Protein AF-A0A5M5BWA4-F1 (afdb_monomer_lite)

Organism: Bacteroides ovatus (NCBI:txid28116)

Sequence (54 aa):
KALGPAAVHDKQALVLVNLGGAKGSDILALSDAVRASVHEKFGIDIHPEVNLIN

Radius of gyration: 11.13 Å; chains: 1; bounding box: 28×19×30 Å

Foldseek 3Di:
DADPQKDQDPVHRLDIDGNPDDDPVRSVVVVVVVQVVCCVPPVDGDDDPDDDDD

InterPro domains:
  IPR003170 UDP-N-acetylenolpyruvoylglucosamine reductase [PTHR21071] (3-53)
  IPR011601 UDP-N-acetylenolpyruvoylglucosamine reductase, C-terminal [PF02873] (3-53)
  IPR036635 UDP-N-acetylenolpyruvoylglucosamine reductase, C-terminal domain superfamily [G3DSA:3.90.78.10] (1-54)
  IPR036635 UDP-N-acetylenolpyruvoylglucosamine reductase, C-terminal domain superfamily [SSF56194] (3-54)

Secondary structure (DSSP, 8-state):
-EETTEEE-TT-TT-EEE-SS--HHHHHHHHHHHHHHHHHHHS-----SSPP--

Structure (mmCIF, N/CA/C/O backbone):
data_AF-A0A5M5BWA4-F1
#
_entry.id   AF-A0A5M5BWA4-F1
#
loop_
_atom_site.group_PDB
_atom_site.id
_atom_site.type_symbol
_atom_site.label_atom_id
_atom_site.label_alt_id
_atom_site.label_comp_id
_atom_site.label_asym_id
_atom_site.label_entity_id
_atom_site.label_seq_id
_atom_site.pdbx_PDB_ins_code
_atom_site.Cartn_x
_atom_site.Cartn_y
_atom_site.Cartn_z
_atom_site.occupancy
_atom_site.B_iso_or_equiv
_atom_site.auth_seq_id
_atom_site.auth_comp_id
_atom_site.auth_asym_id
_atom_site.auth_atom_id
_atom_site.pdbx_PDB_model_num
ATOM 1 N N . LYS A 1 1 ? 5.303 -3.694 5.567 1.00 79.00 1 LYS A N 1
ATOM 2 C CA . LYS A 1 1 ? 4.580 -4.891 5.051 1.00 79.00 1 LYS A CA 1
ATOM 3 C C . LYS A 1 1 ? 4.888 -4.999 3.565 1.00 79.00 1 LYS A C 1
ATOM 5 O O . LYS A 1 1 ? 4.738 -3.987 2.894 1.00 79.00 1 LYS A O 1
ATOM 10 N N . ALA A 1 2 ? 5.372 -6.144 3.087 1.00 90.88 2 ALA A N 1
ATOM 11 C CA . ALA A 1 2 ? 5.726 -6.349 1.681 1.00 90.88 2 ALA A CA 1
ATOM 12 C C . ALA A 1 2 ? 4.754 -7.328 1.013 1.00 90.88 2 ALA A C 1
ATOM 14 O O . ALA A 1 2 ? 4.214 -8.212 1.681 1.00 90.88 2 ALA A O 1
ATOM 15 N N . LEU A 1 3 ? 4.545 -7.151 -0.286 1.00 94.38 3 LEU A N 1
ATOM 16 C CA . LEU A 1 3 ? 3.805 -8.045 -1.164 1.00 94.38 3 LEU A CA 1
ATOM 17 C C . LEU A 1 3 ? 4.604 -8.168 -2.469 1.00 94.38 3 LEU A C 1
ATOM 19 O O . LEU A 1 3 ? 4.588 -7.270 -3.308 1.00 94.38 3 L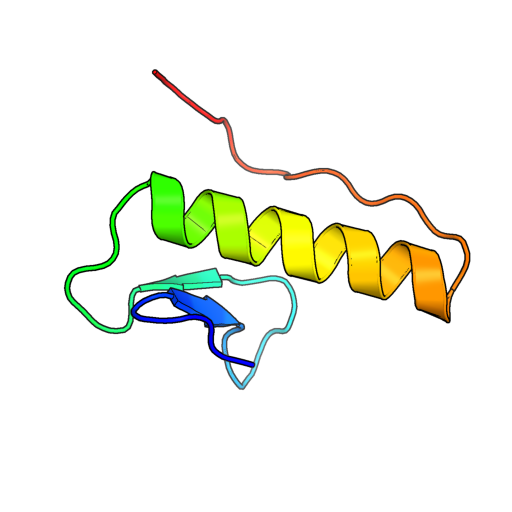EU A O 1
ATOM 23 N N . GLY A 1 4 ? 5.355 -9.263 -2.605 1.00 95.00 4 GLY A N 1
ATOM 24 C CA . GLY A 1 4 ? 6.286 -9.431 -3.721 1.00 95.00 4 GLY A CA 1
ATOM 25 C C . GLY A 1 4 ? 7.310 -8.282 -3.785 1.00 95.00 4 GLY A C 1
ATOM 26 O O . GLY A 1 4 ? 7.903 -7.955 -2.754 1.00 95.00 4 GLY A O 1
ATOM 27 N N . PRO A 1 5 ? 7.528 -7.659 -4.959 1.00 97.06 5 PRO A N 1
ATOM 28 C CA . PRO A 1 5 ? 8.496 -6.572 -5.125 1.00 97.06 5 PRO A CA 1
ATOM 29 C C . PRO A 1 5 ? 7.994 -5.200 -4.630 1.00 97.06 5 PRO A C 1
ATOM 31 O O . PRO A 1 5 ? 8.728 -4.217 -4.717 1.00 97.06 5 PRO A O 1
ATOM 34 N N . ALA A 1 6 ? 6.766 -5.098 -4.115 1.00 97.94 6 ALA A N 1
ATOM 35 C CA . ALA A 1 6 ? 6.208 -3.870 -3.553 1.00 97.94 6 ALA A CA 1
ATOM 36 C C . ALA A 1 6 ? 6.169 -3.927 -2.017 1.00 97.94 6 ALA A C 1
ATOM 38 O O . ALA A 1 6 ? 5.924 -4.980 -1.424 1.00 97.94 6 ALA A O 1
ATOM 39 N N . ALA A 1 7 ? 6.349 -2.792 -1.342 1.00 97.31 7 ALA A N 1
ATOM 40 C CA . ALA A 1 7 ? 6.207 -2.716 0.111 1.00 97.31 7 ALA A CA 1
ATOM 41 C C . ALA A 1 7 ? 5.669 -1.373 0.603 1.00 97.31 7 ALA A C 1
ATOM 43 O O . ALA A 1 7 ? 5.690 -0.377 -0.101 1.00 97.31 7 ALA A O 1
ATOM 44 N N . VAL A 1 8 ? 5.179 -1.352 1.838 1.00 96.19 8 VAL A N 1
ATOM 45 C CA . VAL A 1 8 ? 4.919 -0.115 2.583 1.00 96.19 8 VAL A CA 1
ATOM 46 C C . VAL A 1 8 ? 6.243 0.387 3.162 1.00 96.19 8 VAL A C 1
ATOM 48 O O . VAL A 1 8 ? 6.956 -0.409 3.782 1.00 96.19 8 VAL A O 1
ATOM 51 N N . HIS A 1 9 ? 6.547 1.674 2.981 1.00 96.00 9 HIS A N 1
ATOM 52 C CA . HIS A 1 9 ? 7.743 2.326 3.514 1.00 96.00 9 HIS A CA 1
ATOM 53 C C . HIS A 1 9 ? 7.815 2.171 5.041 1.00 96.00 9 HIS A C 1
ATOM 55 O O . HIS A 1 9 ? 6.820 2.321 5.752 1.00 96.00 9 HIS A O 1
ATOM 61 N N . ASP A 1 10 ? 9.007 1.891 5.559 1.00 89.06 10 ASP A N 1
ATOM 62 C CA . ASP A 1 10 ? 9.254 1.586 6.973 1.00 89.06 10 ASP A CA 1
ATOM 63 C C . ASP A 1 10 ? 8.964 2.774 7.905 1.00 89.06 10 ASP A C 1
ATOM 65 O O . ASP A 1 10 ? 8.441 2.593 9.002 1.00 89.06 10 ASP A O 1
ATOM 69 N N . LYS A 1 11 ? 9.255 3.994 7.448 1.00 90.50 11 LYS A N 1
ATOM 70 C CA . LYS A 1 11 ? 9.065 5.238 8.215 1.00 90.50 11 LYS A CA 1
ATOM 71 C C . LYS A 1 11 ? 7.773 5.995 7.902 1.00 90.50 11 LYS A C 1
ATOM 73 O O . LYS A 1 11 ? 7.496 6.990 8.562 1.00 90.50 11 LYS A O 1
ATOM 78 N N . GLN A 1 12 ? 6.992 5.565 6.905 1.00 91.56 12 GLN A N 1
ATOM 79 C CA . GLN A 1 12 ? 5.768 6.269 6.506 1.00 91.56 12 GLN A CA 1
ATOM 80 C C . GLN A 1 12 ? 4.745 5.304 5.902 1.00 91.56 12 GLN A C 1
ATOM 82 O O . GLN A 1 12 ? 4.831 4.924 4.739 1.00 91.56 12 GLN A O 1
ATOM 87 N N . ALA A 1 13 ? 3.731 4.943 6.689 1.00 88.50 13 ALA A N 1
ATOM 88 C CA . ALA A 1 13 ? 2.778 3.889 6.335 1.00 88.50 13 ALA A CA 1
ATOM 89 C C . ALA A 1 13 ? 1.918 4.174 5.084 1.00 88.50 13 ALA A C 1
ATOM 91 O O . ALA A 1 13 ? 1.362 3.243 4.509 1.00 88.50 13 ALA A O 1
ATOM 92 N N . LEU A 1 14 ? 1.808 5.440 4.666 1.00 92.31 14 LEU A N 1
ATOM 93 C CA . LEU A 1 14 ? 1.042 5.852 3.481 1.00 92.31 14 LEU A CA 1
ATOM 94 C C . LEU A 1 14 ? 1.859 5.822 2.180 1.00 92.31 14 LEU A C 1
ATOM 96 O O . LEU A 1 14 ? 1.308 6.056 1.110 1.00 92.31 14 LEU A O 1
ATOM 100 N N . VAL A 1 15 ? 3.161 5.536 2.252 1.00 96.00 15 VAL A N 1
ATOM 101 C CA . VAL A 1 15 ? 4.034 5.481 1.075 1.00 96.00 15 VAL A CA 1
ATOM 102 C C . VAL A 1 15 ? 4.243 4.029 0.674 1.00 96.00 15 VAL A C 1
ATOM 104 O O . VAL A 1 15 ? 4.716 3.216 1.469 1.00 96.00 15 VAL A O 1
ATOM 107 N N . LEU A 1 16 ? 3.918 3.712 -0.578 1.00 96.75 16 LEU A N 1
ATOM 108 C CA . LEU 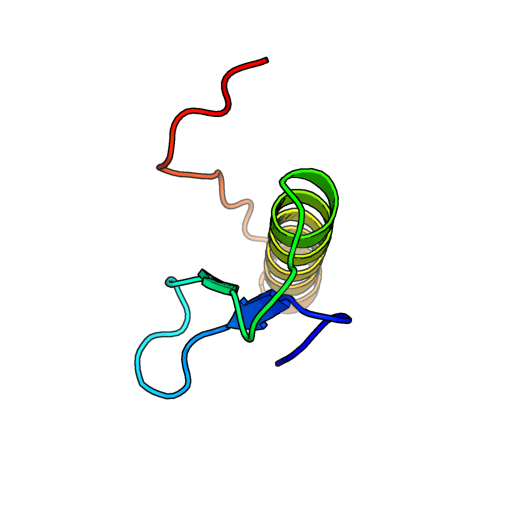A 1 16 ? 4.262 2.435 -1.195 1.00 96.75 16 LEU A CA 1
ATOM 109 C C . LEU A 1 16 ? 5.581 2.585 -1.959 1.00 96.75 16 LEU A C 1
ATOM 111 O O . LEU A 1 16 ? 5.785 3.563 -2.674 1.00 96.75 16 LEU A O 1
ATOM 115 N N . VAL A 1 17 ? 6.476 1.614 -1.808 1.00 97.31 17 VAL A N 1
ATOM 116 C CA . VAL A 1 17 ? 7.802 1.585 -2.423 1.00 97.31 17 VAL A CA 1
ATOM 117 C C . VAL A 1 17 ? 7.963 0.376 -3.331 1.00 97.31 17 VAL A C 1
ATOM 119 O O . VAL A 1 17 ? 7.474 -0.719 -3.046 1.00 97.31 17 VAL A O 1
ATOM 122 N N . ASN A 1 18 ? 8.703 0.583 -4.415 1.00 97.56 18 ASN A N 1
ATOM 123 C CA . ASN A 1 18 ? 9.225 -0.477 -5.261 1.00 97.56 18 ASN A CA 1
ATOM 124 C C . ASN A 1 18 ? 10.566 -0.944 -4.676 1.00 97.56 18 ASN A C 1
ATOM 126 O O . ASN A 1 18 ? 11.517 -0.166 -4.632 1.00 97.56 18 ASN A O 1
ATOM 130 N N . LEU A 1 19 ? 10.650 -2.202 -4.244 1.00 96.50 19 LEU A N 1
ATOM 131 C CA . LEU A 1 19 ? 11.884 -2.814 -3.733 1.00 96.50 19 LEU A CA 1
ATOM 132 C C . LEU A 1 19 ? 12.860 -3.225 -4.852 1.00 96.50 19 LEU A C 1
ATOM 134 O O . LEU A 1 19 ? 13.926 -3.769 -4.578 1.00 96.50 19 LEU A O 1
ATOM 138 N N . GLY A 1 20 ? 12.494 -2.970 -6.106 1.00 97.00 20 GLY A N 1
ATOM 139 C CA . GLY A 1 20 ? 13.187 -3.392 -7.314 1.00 97.00 20 GLY A CA 1
ATOM 140 C C . GLY A 1 20 ? 12.299 -4.321 -8.140 1.00 97.00 20 GLY A C 1
ATOM 141 O O . GLY A 1 20 ? 11.839 -5.353 -7.659 1.00 97.00 20 GLY A O 1
ATOM 142 N N . GLY A 1 21 ? 12.064 -3.961 -9.404 1.00 96.75 21 GLY A N 1
ATOM 143 C CA . GLY A 1 21 ? 11.332 -4.805 -10.353 1.00 96.75 21 GLY A CA 1
ATOM 144 C C . GLY A 1 21 ? 9.810 -4.861 -10.177 1.00 96.75 21 GLY A C 1
ATOM 145 O O . GLY A 1 21 ? 9.170 -5.618 -10.905 1.00 96.75 21 GLY A O 1
ATOM 146 N N . ALA A 1 22 ? 9.213 -4.071 -9.275 1.00 97.50 22 ALA A N 1
ATOM 147 C CA . ALA A 1 22 ? 7.757 -4.006 -9.158 1.00 97.50 22 ALA A CA 1
ATOM 148 C C . ALA A 1 22 ? 7.116 -3.402 -10.410 1.00 97.50 22 ALA A C 1
ATOM 150 O O . ALA A 1 22 ? 7.563 -2.376 -10.931 1.00 97.50 22 ALA A O 1
ATOM 151 N N . LYS A 1 23 ? 6.036 -4.035 -10.860 1.00 97.50 23 LYS A N 1
ATOM 152 C CA . LYS A 1 23 ? 5.144 -3.559 -11.916 1.00 97.50 23 LYS A CA 1
ATOM 153 C C . LYS A 1 23 ? 4.008 -2.734 -11.315 1.00 97.50 23 LYS A C 1
ATOM 155 O O . LYS A 1 23 ? 3.714 -2.832 -10.124 1.00 97.50 23 LYS A O 1
ATOM 160 N N . GLY A 1 24 ? 3.305 -1.977 -12.159 1.00 95.88 24 GLY A N 1
ATOM 161 C CA . GLY A 1 24 ? 2.106 -1.237 -11.741 1.00 95.88 24 GLY A CA 1
ATOM 162 C C . GLY A 1 24 ? 1.058 -2.134 -11.068 1.00 95.88 24 GLY A C 1
ATOM 163 O O . GLY A 1 24 ? 0.480 -1.752 -10.055 1.00 95.88 24 GLY A O 1
ATOM 164 N N . SER A 1 25 ? 0.898 -3.369 -11.557 1.00 96.69 25 SER A N 1
ATOM 165 C CA . SER A 1 25 ? 0.019 -4.379 -10.955 1.00 96.69 25 SER A CA 1
ATOM 166 C C . SER A 1 25 ? 0.417 -4.767 -9.530 1.00 96.69 25 SER A C 1
ATOM 168 O O . SER A 1 25 ? -0.458 -5.012 -8.707 1.00 96.69 25 SER A O 1
ATOM 170 N N . ASP A 1 26 ? 1.717 -4.804 -9.220 1.00 97.62 26 ASP A N 1
ATOM 171 C CA . ASP A 1 26 ? 2.207 -5.168 -7.885 1.00 97.62 26 ASP A CA 1
ATOM 172 C C . ASP A 1 26 ? 1.921 -4.042 -6.882 1.00 97.62 26 ASP A C 1
ATOM 174 O O . ASP A 1 26 ? 1.495 -4.293 -5.754 1.00 97.62 26 ASP A O 1
ATOM 178 N N . ILE A 1 27 ? 2.100 -2.788 -7.313 1.00 96.62 27 ILE A N 1
ATOM 179 C CA . ILE A 1 27 ? 1.768 -1.605 -6.509 1.00 96.62 27 ILE A CA 1
ATOM 180 C C . ILE A 1 27 ? 0.259 -1.526 -6.269 1.00 96.62 27 ILE A C 1
ATOM 182 O O . ILE A 1 27 ? -0.162 -1.273 -5.139 1.00 96.62 27 ILE A O 1
ATOM 186 N N . LEU A 1 28 ? -0.554 -1.785 -7.298 1.00 96.12 28 LEU A N 1
ATOM 187 C CA . LEU A 1 28 ? -2.010 -1.794 -7.176 1.00 96.12 28 LEU A CA 1
ATOM 188 C C . LEU A 1 28 ? -2.482 -2.894 -6.214 1.00 96.12 28 LEU A C 1
ATOM 190 O O . LEU A 1 28 ? -3.241 -2.609 -5.292 1.00 96.12 28 LEU A O 1
ATOM 194 N N . ALA A 1 29 ? -1.951 -4.113 -6.348 1.00 96.81 29 ALA A N 1
ATOM 195 C CA . ALA A 1 29 ? -2.274 -5.224 -5.455 1.00 96.81 29 ALA A CA 1
ATOM 196 C C . ALA A 1 29 ? -1.908 -4.924 -3.991 1.00 96.81 29 ALA A C 1
ATOM 198 O O . ALA A 1 29 ? -2.670 -5.240 -3.075 1.00 96.81 29 ALA A O 1
ATOM 199 N N . LEU A 1 30 ? -0.761 -4.279 -3.750 1.00 97.00 30 LEU A N 1
ATOM 200 C CA . LEU A 1 30 ? -0.391 -3.838 -2.408 1.00 97.00 30 LEU A CA 1
ATOM 201 C C . LEU A 1 30 ? -1.321 -2.731 -1.891 1.00 97.00 30 LEU A C 1
ATOM 203 O O . LEU A 1 30 ? -1.716 -2.778 -0.725 1.00 97.00 30 LEU A O 1
ATOM 207 N N . SER A 1 31 ? -1.672 -1.757 -2.734 1.00 96.06 31 SER A N 1
ATOM 208 C CA . SER A 1 31 ? -2.611 -0.686 -2.388 1.00 96.06 31 SER A CA 1
ATOM 209 C C . SER A 1 31 ? -3.953 -1.265 -1.939 1.00 96.06 31 SER A C 1
ATOM 211 O O . SER A 1 31 ? -4.409 -0.963 -0.836 1.00 96.06 31 SER A O 1
ATOM 213 N N . ASP A 1 32 ? -4.530 -2.187 -2.710 1.00 96.19 32 ASP A N 1
ATOM 214 C CA . ASP A 1 32 ? -5.801 -2.832 -2.376 1.00 96.19 32 ASP A CA 1
ATOM 215 C C . ASP A 1 32 ? -5.717 -3.656 -1.087 1.00 96.19 32 ASP A C 1
ATOM 217 O O . ASP A 1 32 ? -6.613 -3.581 -0.244 1.00 96.19 32 ASP A O 1
ATOM 221 N N . ALA A 1 33 ? -4.609 -4.368 -0.863 1.00 96.62 33 ALA A N 1
ATOM 222 C CA . ALA A 1 33 ? -4.392 -5.110 0.376 1.00 96.62 33 ALA A CA 1
ATOM 223 C C . ALA A 1 33 ? -4.296 -4.195 1.613 1.00 96.62 33 ALA A C 1
ATOM 225 O O . ALA A 1 33 ? -4.736 -4.573 2.704 1.00 96.62 33 ALA A O 1
ATOM 226 N N . VAL A 1 34 ? -3.715 -2.998 1.477 1.00 95.88 34 VAL A N 1
ATOM 227 C CA . VAL A 1 34 ? -3.682 -1.996 2.554 1.00 95.88 34 VAL A CA 1
ATOM 228 C C . VAL A 1 34 ? -5.082 -1.439 2.801 1.00 95.88 34 VAL A C 1
ATOM 230 O O . VAL A 1 34 ? -5.518 -1.428 3.951 1.00 95.88 34 VAL A O 1
ATOM 233 N N . ARG A 1 35 ? -5.807 -1.051 1.746 1.00 96.38 35 ARG A N 1
ATOM 234 C CA . ARG A 1 35 ? -7.183 -0.533 1.834 1.00 96.38 35 ARG A CA 1
ATOM 235 C C . ARG A 1 35 ? -8.113 -1.525 2.535 1.00 96.38 35 ARG A C 1
ATOM 237 O O . ARG A 1 35 ? -8.760 -1.160 3.513 1.00 96.38 35 ARG A O 1
ATOM 244 N N . ALA A 1 36 ? -8.097 -2.791 2.112 1.00 97.00 36 ALA A N 1
ATOM 245 C CA . ALA A 1 36 ? -8.880 -3.8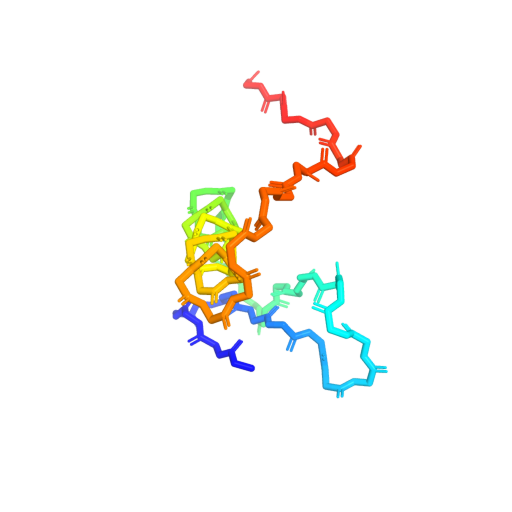58 2.732 1.00 97.00 36 ALA A CA 1
ATOM 246 C C . ALA A 1 36 ? -8.522 -4.049 4.213 1.00 97.00 36 ALA A C 1
ATOM 248 O O . ALA A 1 36 ? -9.408 -4.158 5.055 1.00 97.00 36 ALA A O 1
ATOM 249 N N . SER A 1 37 ? -7.229 -4.021 4.557 1.00 96.69 37 SER A N 1
ATOM 250 C CA . SER A 1 37 ? -6.796 -4.165 5.950 1.00 96.69 37 SER A CA 1
ATOM 251 C C . SER A 1 37 ? -7.206 -2.987 6.837 1.00 96.69 37 SER A C 1
ATOM 253 O O . SER A 1 37 ? -7.387 -3.191 8.037 1.00 96.69 37 SER A O 1
ATOM 255 N N . VAL A 1 38 ? -7.288 -1.767 6.299 1.00 96.88 38 VAL A N 1
ATOM 256 C CA . VAL A 1 38 ? -7.767 -0.594 7.048 1.00 96.88 38 VAL A CA 1
ATOM 257 C C . VAL A 1 38 ? -9.271 -0.705 7.282 1.00 96.88 38 VAL A C 1
ATOM 259 O O . VAL A 1 38 ? -9.715 -0.526 8.416 1.00 96.88 38 VAL A O 1
ATOM 262 N N . HIS A 1 39 ? -10.029 -1.099 6.257 1.00 97.88 39 HIS A N 1
ATOM 263 C CA . HIS A 1 39 ? -11.461 -1.350 6.384 1.00 97.88 39 HIS A CA 1
ATOM 264 C C . HIS A 1 39 ? -11.756 -2.453 7.410 1.00 97.88 39 HIS A C 1
ATOM 266 O O . HIS A 1 39 ? -12.540 -2.246 8.326 1.00 97.88 39 HIS A O 1
ATOM 272 N N . GLU A 1 40 ? -11.075 -3.598 7.333 1.00 98.25 40 GLU A N 1
ATOM 273 C CA . GLU A 1 40 ? -11.287 -4.721 8.256 1.00 98.25 40 GLU A CA 1
ATOM 274 C C . GLU A 1 40 ? -11.006 -4.346 9.720 1.00 98.25 40 GLU A C 1
ATOM 276 O O . GLU A 1 40 ? -11.732 -4.755 10.622 1.00 98.25 40 GLU A O 1
ATOM 281 N N 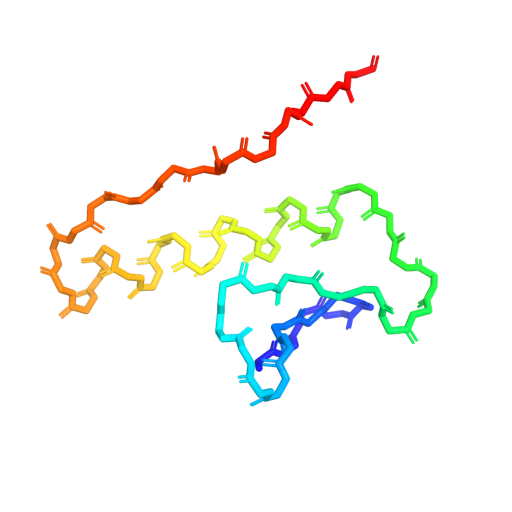. LYS A 1 41 ? -9.953 -3.559 9.972 1.00 98.12 41 LYS A N 1
ATOM 282 C CA . LYS A 1 41 ? -9.532 -3.219 11.340 1.00 98.12 41 LYS A CA 1
ATOM 283 C C . LYS A 1 41 ? -10.296 -2.057 11.951 1.00 98.12 41 LYS A C 1
ATOM 285 O O . LYS A 1 41 ? -10.446 -2.012 13.169 1.00 98.12 41 LYS A O 1
ATOM 290 N N . PHE A 1 42 ? -10.699 -1.093 11.131 1.00 98.12 42 PHE A N 1
ATOM 291 C CA . PHE A 1 42 ? -11.197 0.193 11.615 1.00 98.12 42 PHE A CA 1
ATOM 292 C C . PHE A 1 42 ? -12.575 0.559 11.060 1.00 98.12 42 PHE A C 1
ATOM 294 O O . PHE A 1 42 ? -13.157 1.536 11.519 1.00 98.12 42 PHE A O 1
ATOM 301 N N . GLY A 1 43 ? -13.101 -0.187 10.087 1.00 98.00 43 GLY A N 1
ATOM 302 C CA . GLY A 1 43 ? -14.335 0.158 9.378 1.00 98.00 43 GLY A CA 1
ATOM 303 C C . GLY A 1 43 ? -14.213 1.427 8.532 1.00 98.00 43 GLY A C 1
ATOM 304 O O . GLY A 1 43 ? -15.219 2.079 8.274 1.00 98.00 43 GLY A O 1
ATOM 305 N N . ILE A 1 44 ? -12.988 1.817 8.154 1.00 97.81 44 ILE A N 1
ATOM 306 C CA . ILE A 1 44 ? -12.709 3.047 7.403 1.00 97.81 44 ILE A CA 1
ATOM 307 C C . ILE A 1 44 ? -12.317 2.697 5.971 1.00 97.81 44 ILE A C 1
ATOM 309 O O . ILE A 1 44 ? -11.373 1.938 5.743 1.00 97.81 44 I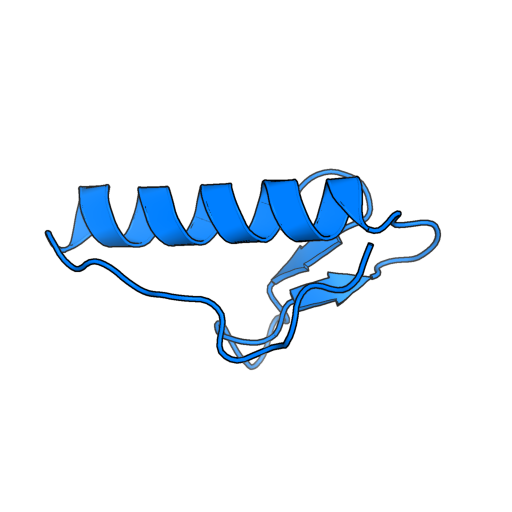LE A O 1
ATOM 313 N N . ASP A 1 45 ? -12.989 3.329 5.015 1.00 97.06 45 ASP A N 1
ATOM 314 C CA . ASP A 1 45 ? -12.617 3.276 3.607 1.00 97.06 45 ASP A CA 1
ATOM 315 C C . ASP A 1 45 ? -11.594 4.364 3.274 1.00 97.06 45 ASP A C 1
ATOM 317 O O . ASP A 1 45 ? -11.795 5.548 3.545 1.00 97.06 45 ASP A O 1
ATOM 321 N N . ILE A 1 46 ? -10.477 3.952 2.672 1.00 95.62 46 ILE A N 1
ATOM 322 C CA . ILE A 1 46 ? -9.432 4.857 2.186 1.00 95.62 46 ILE A CA 1
ATOM 323 C C . ILE A 1 46 ? -9.252 4.705 0.672 1.00 95.62 46 ILE A C 1
ATOM 325 O O . ILE A 1 46 ? -9.405 3.617 0.100 1.00 95.62 46 ILE A O 1
ATOM 329 N N . HIS A 1 47 ? -8.911 5.815 0.023 1.00 95.12 47 HIS A N 1
ATOM 330 C CA . HIS A 1 47 ? -8.778 5.922 -1.428 1.00 95.12 47 HIS A CA 1
ATOM 331 C C . HIS A 1 47 ? -7.349 6.337 -1.805 1.00 95.12 47 HIS A C 1
ATOM 333 O O . HIS A 1 47 ? -6.730 7.093 -1.052 1.00 95.12 47 HIS A O 1
ATOM 339 N N . PRO A 1 48 ? -6.806 5.860 -2.940 1.00 94.25 48 PRO A N 1
ATOM 340 C CA . PRO A 1 48 ? -5.513 6.326 -3.428 1.00 94.25 48 PRO A CA 1
ATOM 341 C C . PRO A 1 48 ? -5.528 7.837 -3.697 1.00 94.25 48 PRO A C 1
ATOM 343 O O . PRO A 1 48 ? -6.443 8.337 -4.343 1.00 94.25 48 PRO A O 1
ATOM 346 N N . GLU A 1 49 ? -4.499 8.547 -3.233 1.00 96.19 49 GLU A N 1
ATOM 347 C CA . GLU A 1 49 ? -4.264 9.956 -3.597 1.00 96.19 49 GLU A CA 1
ATOM 348 C C . GLU A 1 49 ? -3.691 10.082 -5.017 1.00 96.19 49 GLU A C 1
ATOM 350 O O . GLU A 1 49 ? -3.955 11.041 -5.737 1.00 96.19 49 GLU A O 1
ATOM 355 N N . VAL A 1 50 ? -2.887 9.097 -5.421 1.00 94.12 50 VAL A N 1
ATOM 356 C CA . VAL A 1 50 ? -2.194 9.099 -6.709 1.00 94.12 50 VAL A CA 1
ATOM 357 C C . VAL A 1 50 ? -3.150 8.820 -7.866 1.00 94.12 50 VAL A C 1
ATOM 359 O O . VAL A 1 50 ? -4.080 8.021 -7.754 1.00 94.12 50 VAL A O 1
ATOM 362 N N . ASN A 1 51 ? -2.858 9.417 -9.020 1.00 95.62 51 ASN A N 1
ATOM 363 C CA . ASN A 1 51 ? -3.559 9.095 -10.256 1.00 95.62 51 ASN A CA 1
ATOM 364 C C . ASN A 1 51 ? -3.102 7.733 -10.789 1.00 95.62 51 ASN A C 1
ATOM 366 O O . ASN A 1 51 ? -1.907 7.492 -10.964 1.00 95.62 51 ASN A O 1
ATOM 370 N N . LEU A 1 52 ? -4.065 6.869 -11.099 1.00 93.50 52 LEU A N 1
ATOM 371 C CA . LEU A 1 52 ? -3.836 5.621 -11.819 1.00 93.50 52 LEU A CA 1
ATOM 372 C C . LEU A 1 52 ? -4.052 5.885 -13.312 1.00 93.50 52 LEU A C 1
ATOM 374 O O . LEU A 1 52 ? -5.152 6.254 -13.720 1.00 93.50 52 LEU A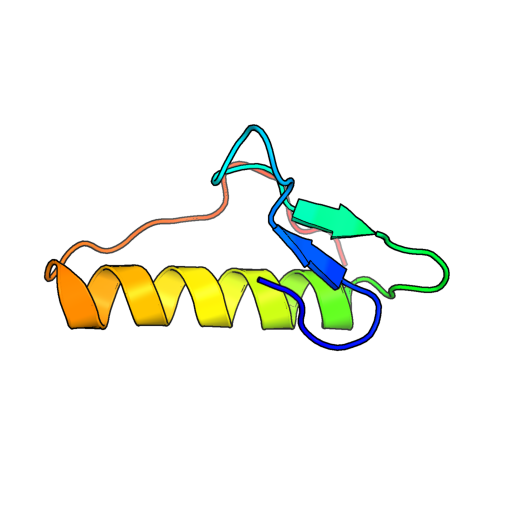 O 1
ATOM 378 N N . ILE A 1 53 ? -2.992 5.731 -14.105 1.00 92.06 53 ILE A N 1
ATOM 379 C CA . ILE A 1 53 ? -3.004 5.946 -15.556 1.00 92.06 53 ILE A CA 1
ATOM 380 C C . ILE A 1 53 ? -2.766 4.603 -16.248 1.00 92.06 53 ILE A C 1
ATOM 382 O O . ILE A 1 53 ? -1.896 3.844 -15.816 1.00 92.06 53 ILE A O 1
ATOM 386 N N . ASN A 1 54 ? -3.544 4.336 -17.300 1.00 77.94 54 ASN A N 1
ATOM 387 C CA . ASN A 1 54 ? -3.467 3.121 -18.114 1.00 77.94 54 ASN A CA 1
ATOM 388 C C . ASN A 1 54 ? -2.613 3.330 -19.364 1.00 77.94 54 ASN A C 1
ATOM 390 O O . ASN A 1 54 ? -2.774 4.397 -20.000 1.00 77.94 54 ASN A O 1
#

pLDDT: mean 95.12, std 3.97, range [77.94, 98.25]